Protein AF-A0A1G0K8W3-F1 (afdb_monomer_lite)

Radius of gyration: 17.2 Å; chains: 1; bounding box: 51×30×44 Å

Sequence (176 aa):
MLCYSDVIPKQFHRSSGLDAHTFNVTGTVYHTWRKKARDWPCKVWRDGAWQSVLVPIAKFPAEVEALAILSEIDGETEREGRYINIHSAYEAVVELRTVDLSAIRHALAHPVTSLTRPDVRATLEHYFGGPYIDLTCYDHKKVFYTCIARMLIAIDEALFLIFTQRWNELLPHNDA

Secondary structure (DSSP, 8-state):
---GGGTS-HHHHHHHTGGG----EEEPPGGGS-TT-SEEEEEEEETTEEEEEEEETTT-HHHHHHHHHHHT--SSS-HHHHHHHHHHHHHHH-SS--HHHHHHHHHHHS-GGG---HHHHHHHHHHHSSS---SSSHHHHHHHHHHHHHHHHHHHHHHHHHHHHTGGGSEE----

pLDDT: mean 84.22, std 10.54, range [48.72, 96.44]

Structure (mmCIF, N/CA/C/O backbone):
data_AF-A0A1G0K8W3-F1
#
_entry.id   AF-A0A1G0K8W3-F1
#
loop_
_atom_site.group_PDB
_atom_site.id
_atom_site.type_symbol
_atom_site.label_atom_id
_atom_site.labe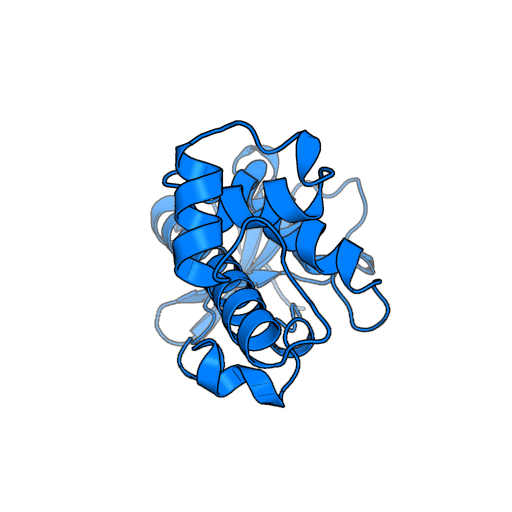l_alt_id
_atom_site.label_comp_id
_atom_site.label_asym_id
_atom_site.label_entity_id
_atom_site.label_seq_id
_atom_site.pdbx_PDB_ins_code
_atom_site.Cartn_x
_atom_site.Cartn_y
_atom_site.Cartn_z
_atom_site.occupancy
_atom_site.B_iso_or_equiv
_atom_site.auth_seq_id
_atom_site.auth_comp_id
_atom_site.auth_asym_id
_atom_site.auth_atom_id
_atom_site.pdbx_PDB_model_num
ATOM 1 N N . MET A 1 1 ? -13.373 6.749 0.386 1.00 51.06 1 MET A N 1
ATOM 2 C CA . MET A 1 1 ? -12.913 5.351 0.492 1.00 51.06 1 MET A CA 1
ATOM 3 C C . MET A 1 1 ? -11.654 5.259 -0.341 1.00 51.06 1 MET A C 1
ATOM 5 O O . MET A 1 1 ? -11.674 5.805 -1.438 1.00 51.06 1 MET A O 1
ATOM 9 N N . LEU A 1 2 ? -10.578 4.669 0.180 1.00 58.25 2 LEU A N 1
ATOM 10 C CA . LEU A 1 2 ? -9.347 4.463 -0.591 1.00 58.25 2 LEU A CA 1
ATOM 11 C C . LEU A 1 2 ? -9.665 3.694 -1.875 1.00 58.25 2 LEU A C 1
ATOM 13 O O . LEU A 1 2 ? -10.084 2.540 -1.820 1.00 58.25 2 LEU A O 1
ATOM 17 N N . CYS A 1 3 ? -9.515 4.349 -3.022 1.00 63.69 3 CYS A N 1
ATOM 18 C CA . CYS A 1 3 ? -9.765 3.749 -4.323 1.00 63.69 3 CYS A CA 1
ATOM 19 C C . CYS A 1 3 ? -8.418 3.301 -4.897 1.00 63.69 3 CYS A C 1
ATOM 21 O O . CYS A 1 3 ? -7.830 3.966 -5.747 1.00 63.69 3 CYS A O 1
ATOM 23 N N . TYR A 1 4 ? -7.886 2.182 -4.393 1.00 69.00 4 TYR A N 1
ATOM 24 C CA . TYR A 1 4 ? -6.587 1.643 -4.826 1.00 69.00 4 TYR A CA 1
ATOM 25 C C . TYR A 1 4 ? -6.509 1.432 -6.353 1.00 69.00 4 TYR A C 1
ATOM 27 O O . TYR A 1 4 ? -5.427 1.479 -6.939 1.00 69.00 4 TYR A O 1
ATOM 35 N N . SER A 1 5 ? -7.661 1.271 -7.017 1.00 68.38 5 SER A N 1
ATOM 36 C CA . SER A 1 5 ? -7.790 1.167 -8.473 1.00 68.38 5 SER A CA 1
ATOM 37 C C . SER A 1 5 ? -7.432 2.440 -9.245 1.00 68.38 5 SER A C 1
ATOM 39 O O . SER A 1 5 ? -7.114 2.336 -10.429 1.00 68.38 5 SER A O 1
ATOM 41 N N . ASP A 1 6 ? -7.444 3.614 -8.608 1.00 74.56 6 ASP A N 1
ATOM 42 C CA . ASP A 1 6 ? -7.128 4.892 -9.265 1.00 74.56 6 ASP A CA 1
ATOM 43 C C . ASP A 1 6 ? -5.617 5.179 -9.305 1.00 74.56 6 ASP A C 1
ATOM 45 O O . ASP A 1 6 ? -5.154 6.046 -10.047 1.00 74.56 6 ASP A O 1
ATOM 49 N N . VAL A 1 7 ? -4.824 4.408 -8.554 1.00 79.94 7 VAL A N 1
ATOM 50 C CA . VAL A 1 7 ? -3.360 4.526 -8.509 1.00 79.94 7 VAL A CA 1
ATOM 51 C C . VAL A 1 7 ? -2.706 3.944 -9.759 1.00 79.94 7 VAL A C 1
ATOM 53 O O . VAL A 1 7 ? -1.748 4.501 -10.302 1.00 79.94 7 VAL A O 1
ATOM 56 N N . ILE A 1 8 ? -3.196 2.787 -10.198 1.00 85.88 8 ILE A N 1
ATOM 57 C CA . ILE A 1 8 ? -2.627 2.033 -11.312 1.00 85.88 8 ILE A CA 1
ATOM 58 C C . ILE A 1 8 ? -3.519 2.260 -12.533 1.00 85.88 8 ILE A C 1
ATOM 60 O O . ILE A 1 8 ? -4.731 2.096 -12.428 1.00 85.88 8 ILE A O 1
ATOM 64 N N . PRO A 1 9 ? -2.983 2.610 -13.716 1.00 87.38 9 PRO A N 1
ATOM 65 C CA . PRO A 1 9 ? -3.807 2.729 -14.912 1.00 87.38 9 PRO A CA 1
ATOM 66 C C . PRO A 1 9 ? -4.507 1.402 -15.231 1.00 87.38 9 PRO A C 1
ATOM 68 O O . PRO A 1 9 ? -3.860 0.355 -15.236 1.00 87.38 9 PRO A O 1
ATOM 71 N N . LYS A 1 10 ? -5.800 1.456 -15.580 1.00 88.69 10 LYS A N 1
ATOM 72 C CA . LYS A 1 10 ? -6.655 0.273 -15.828 1.00 88.69 10 LYS A CA 1
ATOM 73 C C . LYS A 1 10 ? -6.023 -0.785 -16.733 1.00 88.69 10 LYS A C 1
ATOM 75 O O . LYS A 1 10 ? -6.139 -1.976 -16.475 1.00 88.69 10 LYS A O 1
ATOM 80 N N . GLN A 1 11 ? -5.298 -0.360 -17.768 1.00 91.56 11 GLN A N 1
ATOM 81 C CA . GLN A 1 11 ? -4.620 -1.270 -18.698 1.00 91.56 11 GLN A CA 1
ATOM 82 C C . GLN A 1 11 ? -3.565 -2.183 -18.041 1.00 91.56 11 GLN A C 1
ATOM 84 O O . GLN A 1 11 ? -3.162 -3.169 -18.651 1.00 91.56 11 GLN A O 1
ATOM 89 N N . PHE A 1 12 ? -3.106 -1.861 -16.826 1.00 91.56 12 PHE A N 1
ATOM 90 C CA . PHE A 1 12 ? -2.128 -2.649 -16.080 1.00 91.56 12 PHE A CA 1
ATOM 91 C C . PHE A 1 12 ? -2.729 -3.461 -14.928 1.00 91.56 12 PHE A C 1
ATOM 93 O O . PHE A 1 12 ? -2.015 -4.322 -14.420 1.00 91.56 12 PHE A O 1
ATOM 100 N N . HIS A 1 13 ? -3.999 -3.259 -14.545 1.00 90.69 13 HIS A N 1
ATOM 101 C CA . HIS A 1 13 ? -4.617 -3.906 -13.370 1.00 90.69 13 HIS A CA 1
ATOM 102 C C . HIS A 1 13 ? -4.479 -5.432 -13.388 1.00 90.69 13 HIS A C 1
ATOM 104 O O . HIS A 1 13 ? -3.981 -6.034 -12.436 1.00 90.69 13 HIS A O 1
ATOM 110 N N . ARG A 1 14 ? -4.815 -6.054 -14.522 1.00 90.44 14 ARG A N 1
ATOM 111 C CA . ARG A 1 14 ? -4.674 -7.502 -14.702 1.00 90.44 14 ARG A CA 1
ATOM 112 C C . ARG A 1 14 ? -3.219 -7.959 -14.645 1.00 90.44 14 ARG A C 1
ATOM 114 O O . ARG A 1 14 ? -2.916 -8.986 -14.050 1.00 90.44 14 ARG A O 1
ATOM 121 N N . SER A 1 15 ? -2.312 -7.223 -15.291 1.00 91.38 15 SER A N 1
ATOM 122 C CA . SER A 1 15 ? -0.897 -7.609 -15.367 1.00 91.38 15 SER A CA 1
ATOM 123 C C . SER A 1 15 ? -0.136 -7.406 -14.061 1.00 91.38 15 SER A C 1
ATOM 125 O O . SER A 1 15 ? 0.838 -8.112 -13.827 1.00 91.38 15 SER A O 1
ATOM 127 N N . SER A 1 16 ? -0.569 -6.454 -13.234 1.00 89.25 16 SER A N 1
ATOM 128 C CA . SER A 1 16 ? 0.040 -6.163 -11.940 1.00 89.25 16 SER A CA 1
ATOM 129 C C . SER A 1 16 ? -0.478 -7.074 -10.825 1.00 89.25 16 SER A C 1
ATOM 131 O O . SER A 1 16 ? 0.078 -7.058 -9.731 1.00 89.25 16 SER A O 1
ATOM 133 N N . GLY A 1 17 ? -1.530 -7.859 -11.094 1.00 88.69 17 GLY A N 1
ATOM 134 C CA . GLY A 1 17 ? -2.199 -8.711 -10.110 1.00 88.69 17 GLY A CA 1
ATOM 135 C C . GLY A 1 17 ? -3.215 -7.974 -9.236 1.00 88.69 17 GLY A C 1
ATOM 136 O O . GLY A 1 17 ? -3.790 -8.593 -8.348 1.00 88.69 17 GLY A O 1
ATOM 137 N N . LEU A 1 18 ? -3.473 -6.685 -9.496 1.00 88.31 18 LEU A N 1
ATOM 138 C CA . LEU A 1 18 ? -4.395 -5.879 -8.691 1.00 88.31 18 LEU A CA 1
ATOM 139 C C . LEU A 1 18 ? -5.826 -6.436 -8.739 1.00 88.31 18 LEU A C 1
ATOM 141 O O . LEU A 1 18 ? -6.465 -6.541 -7.701 1.00 88.31 18 LEU A O 1
ATOM 145 N N . ASP A 1 19 ? -6.292 -6.858 -9.920 1.00 89.44 19 ASP A N 1
ATOM 146 C CA . ASP A 1 19 ? -7.643 -7.423 -10.107 1.00 89.44 19 ASP A CA 1
ATOM 147 C C . ASP A 1 19 ? -7.862 -8.749 -9.362 1.00 89.44 19 ASP A C 1
ATOM 149 O O . ASP A 1 19 ? -9.000 -9.155 -9.137 1.00 89.44 19 ASP A O 1
ATOM 153 N N . ALA A 1 20 ? -6.782 -9.457 -9.023 1.00 90.06 20 ALA A N 1
ATOM 154 C CA . ALA A 1 20 ? -6.857 -10.728 -8.310 1.00 90.06 20 ALA A CA 1
ATOM 155 C C . ALA A 1 20 ? -6.912 -10.545 -6.784 1.00 90.06 20 ALA A C 1
ATOM 157 O O . ALA A 1 20 ? -7.253 -11.493 -6.078 1.00 90.06 20 ALA A O 1
ATOM 158 N N . HIS A 1 21 ? -6.575 -9.354 -6.276 1.00 91.50 21 HIS A N 1
ATOM 159 C CA . HIS A 1 21 ? -6.544 -9.069 -4.845 1.00 91.50 21 HIS A CA 1
ATOM 160 C C . HIS A 1 21 ? -7.856 -8.452 -4.370 1.00 91.50 21 HIS A C 1
ATOM 162 O O . HIS A 1 21 ? -8.363 -7.499 -4.960 1.00 91.50 21 HIS A O 1
ATOM 168 N N . THR A 1 22 ? -8.386 -8.961 -3.260 1.00 90.94 22 THR A N 1
ATOM 169 C CA . THR A 1 22 ? -9.511 -8.331 -2.560 1.00 90.94 22 THR A CA 1
ATOM 170 C C . THR A 1 22 ? -8.969 -7.585 -1.354 1.00 90.94 22 THR A C 1
ATOM 172 O O . THR A 1 22 ? -8.487 -8.211 -0.415 1.00 90.94 22 THR A O 1
ATOM 175 N N . PHE A 1 23 ? -9.056 -6.256 -1.390 1.00 91.19 23 PHE A N 1
ATOM 176 C CA . PHE A 1 23 ? -8.626 -5.405 -0.284 1.00 91.19 23 PHE A CA 1
ATOM 177 C C . PHE A 1 23 ? -9.535 -5.589 0.933 1.00 91.19 23 PHE A C 1
ATOM 179 O O . PHE A 1 23 ? -10.760 -5.550 0.805 1.00 91.19 23 PHE A O 1
ATOM 186 N N . ASN A 1 24 ? -8.926 -5.755 2.105 1.00 94.00 24 ASN A N 1
ATOM 187 C CA . ASN A 1 24 ? -9.611 -6.040 3.368 1.00 94.00 24 ASN A CA 1
ATOM 188 C C . ASN A 1 24 ? -9.598 -4.854 4.332 1.00 94.00 24 ASN A C 1
ATOM 190 O O . ASN A 1 24 ? -10.291 -4.887 5.349 1.00 94.00 24 ASN A O 1
ATOM 194 N N . VAL A 1 25 ? -8.832 -3.804 4.031 1.00 91.38 25 VAL A N 1
ATOM 195 C CA . VAL A 1 25 ? -8.730 -2.601 4.855 1.00 91.38 25 VAL A CA 1
ATOM 196 C C . VAL A 1 25 ? -8.946 -1.357 4.004 1.00 91.38 25 VAL A C 1
ATOM 198 O O . VAL A 1 25 ? -8.288 -1.140 2.983 1.00 91.38 25 VAL A O 1
ATOM 201 N N . THR A 1 26 ? -9.858 -0.489 4.446 1.00 86.62 26 THR A N 1
ATOM 202 C CA . THR A 1 26 ? -10.091 0.803 3.794 1.00 86.62 26 THR A CA 1
ATOM 203 C C . THR A 1 26 ? -10.121 1.941 4.809 1.00 86.62 26 THR A C 1
ATOM 205 O O . THR A 1 26 ? -10.847 1.907 5.801 1.00 86.62 26 THR A O 1
ATOM 208 N N . GLY A 1 27 ? -9.326 2.977 4.547 1.00 74.69 27 GLY A N 1
ATOM 209 C CA . GLY A 1 27 ? -9.348 4.225 5.301 1.00 74.69 27 GLY A CA 1
ATOM 210 C C . GLY A 1 27 ? -10.455 5.173 4.832 1.00 74.69 27 GLY A C 1
ATOM 211 O O . GLY A 1 27 ? -10.910 5.136 3.678 1.00 74.69 27 GLY A O 1
ATOM 212 N N . THR A 1 28 ? -10.861 6.068 5.731 1.00 69.31 28 THR A N 1
ATOM 213 C CA . THR A 1 28 ? -11.709 7.222 5.392 1.00 69.31 28 THR A CA 1
ATOM 214 C C . THR A 1 28 ? -10.839 8.373 4.878 1.00 69.31 28 THR A C 1
ATOM 216 O O . THR A 1 28 ? -9.679 8.490 5.259 1.00 69.31 28 THR A O 1
ATOM 219 N N . VAL A 1 29 ? -11.370 9.212 3.982 1.00 64.25 29 VAL A N 1
ATOM 220 C CA . VAL A 1 29 ? -10.597 10.282 3.322 1.00 64.25 29 VAL A CA 1
ATOM 221 C C . VAL A 1 29 ? -10.209 11.376 4.325 1.00 64.25 29 VAL A C 1
ATOM 223 O O . VAL A 1 29 ? -11.087 11.917 5.009 1.00 64.25 29 VAL A O 1
ATOM 226 N N . TYR A 1 30 ? -8.917 11.738 4.359 1.00 57.06 30 TYR A N 1
ATOM 227 C CA . TYR A 1 30 ? -8.313 12.687 5.307 1.00 57.06 30 TYR A CA 1
ATOM 228 C C . TYR A 1 30 ? -9.094 13.997 5.453 1.00 57.06 30 TYR A C 1
ATOM 230 O O . TYR A 1 30 ? -9.254 14.507 6.559 1.00 57.06 30 TYR A O 1
ATOM 238 N N . HIS A 1 31 ? -9.633 14.544 4.355 1.00 54.59 31 HIS A N 1
ATOM 239 C CA . HIS A 1 31 ? -10.300 15.856 4.348 1.00 54.59 31 HIS A CA 1
ATOM 240 C C . HIS A 1 31 ? -11.470 15.961 5.340 1.00 54.59 31 HIS A C 1
ATOM 242 O O . HIS A 1 31 ? -11.835 17.060 5.755 1.00 54.59 31 HIS A O 1
ATOM 248 N N . THR A 1 32 ? -12.039 14.822 5.744 1.00 53.03 32 THR A N 1
ATOM 249 C CA . THR A 1 32 ? -13.149 14.762 6.702 1.00 53.03 32 THR A CA 1
ATOM 250 C C . THR A 1 32 ? -12.699 14.616 8.165 1.00 53.03 32 THR A C 1
ATOM 252 O O . THR A 1 32 ? -13.448 15.001 9.063 1.00 53.03 32 THR A O 1
ATOM 255 N N . TRP A 1 33 ? -11.464 14.171 8.433 1.00 55.06 33 TRP A N 1
ATOM 256 C CA . TRP A 1 33 ? -10.970 13.852 9.780 1.00 55.06 33 TRP A CA 1
ATOM 257 C C . TRP A 1 33 ? -9.789 14.752 10.174 1.00 55.06 33 TRP A C 1
ATOM 259 O O . TRP A 1 33 ? -8.663 14.622 9.712 1.00 55.06 33 TRP A O 1
ATOM 269 N N . ARG A 1 34 ? -10.074 15.745 11.025 1.00 54.53 34 ARG A N 1
ATOM 270 C CA . ARG A 1 34 ? -9.152 16.833 11.413 1.00 54.53 34 ARG A CA 1
ATOM 271 C C . ARG A 1 34 ? -7.836 16.333 12.041 1.00 54.53 34 ARG A C 1
ATOM 273 O O . ARG A 1 34 ? -7.848 15.412 12.851 1.00 54.53 34 ARG A O 1
ATOM 280 N N . LYS A 1 35 ? -6.757 17.116 11.855 1.00 54.47 35 LYS A N 1
ATOM 281 C CA . LYS A 1 35 ? -5.398 17.054 12.473 1.00 54.47 35 LYS A CA 1
ATOM 282 C C . LYS A 1 35 ? -5.301 16.883 14.013 1.00 54.47 35 LYS A C 1
ATOM 284 O O . LYS A 1 35 ? -4.204 16.928 14.556 1.00 54.47 35 LYS A O 1
ATOM 289 N N . LYS A 1 36 ? -6.415 16.745 14.742 1.00 56.69 36 LYS A N 1
ATOM 290 C CA . LYS A 1 36 ? -6.476 16.564 16.210 1.00 56.69 36 LYS A CA 1
ATOM 291 C C . LYS A 1 36 ? -7.267 15.318 16.639 1.00 56.69 36 LYS A C 1
ATOM 293 O O . LYS A 1 36 ? -7.633 15.215 17.809 1.00 56.69 36 LYS A O 1
ATOM 298 N N . ALA A 1 37 ? -7.601 14.426 15.708 1.00 69.56 37 ALA A N 1
ATOM 299 C CA . ALA A 1 37 ? -8.307 13.196 16.039 1.00 69.56 37 ALA A CA 1
ATOM 300 C C . ALA A 1 37 ? -7.451 12.326 16.977 1.00 69.56 37 ALA A C 1
ATOM 302 O O . ALA A 1 37 ? -6.233 12.278 16.835 1.00 69.56 37 ALA A O 1
ATOM 303 N N . ARG A 1 38 ? -8.081 11.690 17.971 1.00 82.75 38 ARG A N 1
ATOM 304 C CA . ARG A 1 38 ? -7.425 10.695 18.844 1.00 82.75 38 ARG A CA 1
ATOM 305 C C . ARG A 1 38 ? -7.435 9.300 18.232 1.00 82.75 38 ARG A C 1
ATOM 307 O O . ARG A 1 38 ? -6.583 8.481 18.567 1.00 82.75 38 ARG A O 1
ATOM 314 N N . ASP A 1 39 ? -8.380 9.079 17.328 1.00 87.88 39 ASP A N 1
ATOM 315 C CA . ASP A 1 39 ? -8.678 7.804 16.707 1.00 87.88 39 ASP A CA 1
ATOM 316 C C . ASP A 1 39 ? -8.922 8.024 15.212 1.00 87.88 39 ASP A C 1
ATOM 318 O O . ASP A 1 39 ? -9.419 9.079 14.804 1.00 87.88 39 ASP A O 1
ATOM 322 N N . TRP A 1 40 ? -8.566 7.033 14.403 1.00 88.00 40 TRP A N 1
ATOM 323 C CA . TRP A 1 40 ? -8.683 7.079 12.953 1.00 88.00 40 TRP A CA 1
ATOM 324 C C . TRP A 1 40 ? -9.789 6.137 12.459 1.00 88.00 40 TRP A C 1
ATOM 326 O O . TRP A 1 40 ? -9.755 4.949 12.782 1.00 88.00 40 TRP A O 1
ATOM 336 N N . PRO A 1 41 ? -10.764 6.609 11.670 1.00 89.31 41 PRO A N 1
ATOM 337 C CA . PRO A 1 41 ? -11.831 5.767 11.135 1.00 89.31 41 PRO A CA 1
ATOM 338 C C . PRO A 1 41 ? -11.328 4.846 10.018 1.00 89.31 41 PRO A C 1
ATOM 340 O O . PRO A 1 41 ? -10.707 5.264 9.033 1.00 89.31 41 PRO A O 1
ATOM 343 N N . CYS A 1 42 ? -11.672 3.576 10.132 1.00 90.00 42 CYS A N 1
ATOM 344 C CA . CYS A 1 42 ? -11.284 2.539 9.197 1.00 90.00 42 CYS A CA 1
ATOM 345 C C . CYS A 1 42 ? -12.436 1.547 9.021 1.00 90.00 42 CYS A C 1
ATOM 347 O O . CYS A 1 42 ? -13.264 1.376 9.915 1.00 90.00 42 CYS A O 1
ATOM 349 N N . LYS A 1 43 ? -12.493 0.876 7.872 1.00 92.00 43 LYS A N 1
ATOM 350 C CA . LYS A 1 43 ? -13.330 -0.309 7.678 1.00 92.00 43 LYS A CA 1
ATOM 351 C C . LYS A 1 43 ? -12.435 -1.510 7.450 1.00 92.00 43 LYS A C 1
ATOM 353 O O . LYS A 1 43 ? -11.534 -1.454 6.614 1.00 92.00 43 LYS A O 1
ATOM 358 N N . VAL A 1 44 ? -12.717 -2.586 8.175 1.00 93.69 44 VAL A N 1
ATOM 359 C CA . VAL A 1 44 ? -11.978 -3.849 8.097 1.00 93.69 44 VAL A CA 1
ATOM 360 C C . VAL A 1 44 ? -12.947 -4.968 7.733 1.00 93.69 44 VAL A C 1
ATOM 362 O O . VAL A 1 44 ? -14.017 -5.082 8.334 1.00 93.69 44 VAL A O 1
ATOM 365 N N . TRP A 1 45 ? -12.600 -5.775 6.734 1.00 93.81 45 TRP A N 1
ATOM 366 C CA . TRP A 1 45 ? -13.385 -6.935 6.326 1.00 93.81 45 TRP A CA 1
ATOM 367 C C . TRP A 1 45 ? -13.150 -8.093 7.290 1.00 93.81 45 TRP A C 1
ATOM 369 O O . TRP A 1 45 ? -12.064 -8.658 7.335 1.00 93.81 45 TRP A O 1
ATOM 379 N N . ARG A 1 46 ? -14.157 -8.470 8.076 1.00 91.69 46 ARG A N 1
ATOM 380 C CA . ARG A 1 46 ? -14.032 -9.546 9.060 1.00 91.69 46 ARG A CA 1
ATOM 381 C C . ARG A 1 46 ? -15.342 -10.307 9.202 1.00 91.69 46 ARG A C 1
ATOM 383 O O . ARG A 1 46 ? -16.415 -9.709 9.206 1.00 91.69 46 ARG A O 1
ATOM 390 N N . ASP A 1 47 ? -15.243 -11.629 9.331 1.00 91.31 47 ASP A N 1
ATOM 391 C CA . ASP A 1 47 ? -16.388 -12.527 9.530 1.00 91.31 47 ASP A CA 1
ATOM 392 C C . ASP A 1 47 ? -17.456 -12.384 8.423 1.00 91.31 47 ASP A C 1
ATOM 394 O O . ASP A 1 47 ? -18.654 -12.512 8.658 1.00 91.31 47 ASP A O 1
ATOM 398 N N . GLY A 1 48 ? -17.007 -12.100 7.193 1.00 91.75 48 GLY A N 1
ATOM 399 C CA . GLY A 1 48 ? -17.867 -11.962 6.014 1.00 91.75 48 GLY A CA 1
ATOM 400 C C . GLY A 1 48 ? -18.560 -10.604 5.858 1.00 91.75 48 GLY A C 1
ATOM 401 O O . GLY A 1 48 ? -19.453 -10.491 5.019 1.00 91.75 48 GLY A O 1
ATOM 402 N N . ALA A 1 49 ? -18.175 -9.583 6.632 1.00 93.56 49 ALA A N 1
ATOM 403 C CA . ALA A 1 49 ? -18.740 -8.240 6.525 1.00 93.56 49 ALA A CA 1
ATOM 404 C C . ALA A 1 49 ? -17.699 -7.131 6.748 1.00 93.56 49 ALA A C 1
ATOM 406 O O . ALA A 1 49 ? -16.702 -7.309 7.446 1.00 93.56 49 ALA A O 1
ATOM 407 N N . TRP A 1 50 ? -17.964 -5.945 6.192 1.00 93.19 50 TRP A N 1
ATOM 408 C CA . TRP A 1 50 ? -17.217 -4.730 6.520 1.00 93.19 50 TRP A CA 1
ATOM 409 C C . TRP A 1 50 ? -17.633 -4.216 7.897 1.00 93.19 50 TRP A C 1
ATOM 411 O O . TRP A 1 50 ? -18.808 -3.929 8.120 1.00 93.19 50 TRP A O 1
ATOM 421 N N . GLN A 1 51 ? -16.666 -4.054 8.796 1.00 92.69 51 GLN A N 1
ATOM 422 C CA . GLN A 1 51 ? -16.882 -3.525 10.139 1.00 92.69 51 GLN A CA 1
ATOM 423 C C . GLN A 1 51 ? -16.203 -2.161 10.274 1.00 92.69 51 GLN A C 1
ATOM 425 O O . GLN A 1 51 ? -15.003 -2.033 10.021 1.00 92.69 51 GLN A O 1
ATOM 430 N N . SER A 1 52 ? -16.977 -1.145 10.658 1.00 91.88 52 SER A N 1
ATOM 431 C CA . SER A 1 52 ? -16.474 0.207 10.905 1.00 91.88 52 SER A CA 1
ATOM 432 C C . SER A 1 52 ? -15.832 0.273 12.291 1.00 91.88 52 SER A C 1
ATOM 434 O O . SER A 1 52 ? -16.472 0.001 13.310 1.00 91.88 52 SER A O 1
ATOM 436 N N . VAL A 1 53 ? -14.555 0.640 12.330 1.00 92.25 53 VAL A N 1
ATOM 437 C CA . VAL A 1 53 ? -13.738 0.705 13.542 1.00 92.25 53 VAL A CA 1
ATOM 438 C C . VAL A 1 53 ? -12.986 2.029 13.627 1.00 92.25 53 VAL A C 1
ATOM 440 O O . VAL A 1 53 ? -12.676 2.674 12.628 1.00 92.25 53 VAL A O 1
ATOM 443 N N . LEU A 1 54 ? -12.681 2.427 14.850 1.00 92.19 54 LEU A N 1
ATOM 444 C CA . LEU A 1 54 ? -11.786 3.513 15.200 1.00 92.19 54 LEU A CA 1
ATOM 445 C C . LEU A 1 54 ? -10.461 2.904 15.663 1.00 92.19 54 LEU A C 1
ATOM 447 O O . LEU A 1 54 ? -10.430 2.083 16.581 1.00 92.19 54 LEU A O 1
ATOM 451 N N . VAL A 1 55 ? -9.376 3.315 15.016 1.00 92.88 55 VAL A N 1
ATOM 452 C CA . VAL A 1 55 ? -8.002 2.886 15.284 1.00 92.88 55 VAL A CA 1
ATOM 453 C C . VAL A 1 55 ? -7.338 3.924 16.196 1.00 92.88 55 VAL A C 1
ATOM 455 O O . VAL A 1 55 ? -7.083 5.042 15.740 1.00 92.88 55 VAL A O 1
ATOM 458 N N . PRO A 1 56 ? -7.050 3.615 17.474 1.00 93.00 56 PRO A N 1
ATOM 459 C CA . PRO A 1 56 ? -6.454 4.593 18.380 1.00 93.00 56 PRO A CA 1
ATOM 460 C C . PRO A 1 56 ? -5.025 4.952 17.964 1.00 93.00 56 PRO A C 1
ATOM 462 O O . PRO A 1 56 ? -4.138 4.096 17.966 1.00 93.00 56 PRO A O 1
ATOM 465 N N . ILE A 1 57 ? -4.768 6.232 17.680 1.00 91.81 57 ILE A N 1
ATOM 466 C CA . ILE A 1 57 ? -3.479 6.689 17.123 1.00 91.81 57 ILE A CA 1
ATOM 467 C C . ILE A 1 57 ? -2.317 6.368 18.066 1.00 91.81 57 ILE A C 1
ATOM 469 O O . ILE A 1 57 ? -1.250 5.948 17.635 1.00 91.81 57 ILE A O 1
ATOM 473 N N . ALA A 1 58 ? -2.536 6.500 19.375 1.00 91.94 58 ALA A N 1
ATOM 474 C CA . ALA A 1 58 ? -1.509 6.223 20.378 1.00 91.94 58 ALA A CA 1
ATOM 475 C C . ALA A 1 58 ? -1.056 4.749 20.415 1.00 91.94 58 ALA A C 1
ATOM 477 O O . ALA A 1 58 ? 0.022 4.462 20.926 1.00 91.94 58 ALA A O 1
ATOM 478 N N . LYS A 1 59 ? -1.877 3.818 19.912 1.00 94.44 59 LYS A N 1
ATOM 479 C CA . LYS A 1 59 ? -1.602 2.371 19.919 1.00 94.44 59 LYS A CA 1
ATOM 480 C C . LYS A 1 59 ? -1.145 1.824 18.568 1.00 94.44 59 LYS A C 1
ATOM 482 O O . LYS A 1 59 ? -0.536 0.752 18.538 1.00 94.44 59 LYS A O 1
ATOM 487 N N . PHE A 1 60 ? -1.480 2.541 17.499 1.00 94.38 60 PHE A N 1
ATOM 488 C CA . PHE A 1 60 ? -1.250 2.166 16.106 1.00 94.38 60 PHE A CA 1
ATOM 489 C C . PHE A 1 60 ? -0.695 3.356 15.300 1.00 94.38 60 PHE A C 1
ATOM 491 O O . PHE A 1 60 ? -1.317 3.798 14.330 1.00 94.38 60 PHE A O 1
ATOM 498 N N . PRO A 1 61 ? 0.418 3.976 15.737 1.00 92.50 61 PRO A N 1
ATOM 499 C CA . PRO A 1 61 ? 0.894 5.209 15.117 1.00 92.50 61 PRO A CA 1
ATOM 500 C C . PRO A 1 61 ? 1.297 5.002 13.652 1.00 92.50 61 PRO A C 1
ATOM 502 O O . PRO A 1 61 ? 0.970 5.839 12.814 1.00 92.50 61 PRO A O 1
ATOM 505 N N . ALA A 1 62 ? 1.951 3.883 13.335 1.00 92.88 62 ALA A N 1
ATOM 506 C CA . ALA A 1 62 ? 2.452 3.594 11.995 1.00 92.88 62 ALA A CA 1
ATOM 507 C C . ALA A 1 62 ? 1.328 3.201 11.022 1.00 92.88 62 ALA A C 1
ATOM 509 O O . ALA A 1 62 ? 1.313 3.614 9.866 1.00 92.88 62 ALA A O 1
ATOM 510 N N . GLU A 1 63 ? 0.341 2.445 11.498 1.00 93.19 63 GLU A N 1
ATOM 511 C CA . GLU A 1 63 ? -0.828 2.045 10.720 1.00 93.19 63 GLU A CA 1
ATOM 512 C C . GLU A 1 63 ? -1.705 3.253 10.401 1.00 93.19 63 GLU A C 1
ATOM 514 O O . GLU A 1 63 ? -2.189 3.392 9.279 1.00 93.19 63 GLU A O 1
ATOM 519 N N . VAL A 1 64 ? -1.875 4.162 11.367 1.00 91.06 64 VAL A N 1
ATOM 520 C CA . VAL A 1 64 ? -2.576 5.427 11.133 1.00 91.06 64 VAL A CA 1
ATOM 521 C C . VAL A 1 64 ? -1.795 6.316 10.173 1.00 91.06 64 VAL A C 1
ATOM 523 O O . VAL A 1 64 ? -2.412 6.914 9.296 1.00 91.06 64 VAL A O 1
ATOM 526 N N . GLU A 1 65 ? -0.469 6.396 10.291 1.00 88.69 65 GLU A N 1
ATOM 527 C CA . GLU A 1 65 ? 0.368 7.131 9.338 1.00 88.69 65 GLU A CA 1
ATOM 528 C C . GLU A 1 65 ? 0.191 6.592 7.912 1.00 88.69 65 GLU A C 1
ATOM 530 O O . GLU A 1 65 ? -0.102 7.363 6.998 1.00 88.69 65 GLU A O 1
ATOM 535 N N . ALA A 1 66 ? 0.257 5.272 7.720 1.00 90.50 66 ALA A N 1
ATOM 536 C CA . ALA A 1 66 ? 0.024 4.651 6.420 1.00 90.50 66 ALA A CA 1
ATOM 537 C C . ALA A 1 66 ? -1.387 4.928 5.882 1.00 90.50 66 ALA A C 1
ATOM 539 O O . ALA A 1 66 ? -1.538 5.325 4.727 1.00 90.50 66 ALA A O 1
ATOM 540 N N . LEU A 1 67 ? -2.424 4.764 6.711 1.00 88.69 67 LEU A N 1
ATOM 541 C CA . LEU A 1 67 ? -3.807 5.055 6.326 1.00 88.69 67 LEU A CA 1
ATOM 542 C C . LEU A 1 67 ? -4.000 6.530 5.955 1.00 88.69 67 LEU A C 1
ATOM 544 O O . LEU A 1 67 ? -4.694 6.824 4.981 1.00 88.69 67 LEU A O 1
ATOM 548 N N . ALA A 1 68 ? -3.379 7.444 6.702 1.00 85.25 68 ALA A N 1
ATOM 549 C CA . ALA A 1 68 ? -3.424 8.873 6.433 1.00 85.25 68 ALA A CA 1
ATOM 550 C C . ALA A 1 68 ? -2.761 9.195 5.089 1.00 85.25 68 ALA A C 1
ATOM 552 O O . ALA A 1 68 ? -3.414 9.788 4.232 1.00 85.25 68 ALA A O 1
ATOM 553 N N . ILE A 1 69 ? -1.532 8.719 4.863 1.00 86.06 69 ILE A N 1
ATOM 554 C CA . ILE A 1 69 ? -0.789 8.917 3.611 1.00 86.06 69 ILE A CA 1
ATOM 555 C C . ILE A 1 69 ? -1.572 8.370 2.413 1.00 86.06 69 ILE A C 1
ATOM 557 O O . ILE A 1 69 ? -1.710 9.044 1.393 1.00 86.06 69 ILE A O 1
ATOM 561 N N . LEU A 1 70 ? -2.118 7.157 2.531 1.00 85.38 70 LEU A N 1
ATOM 562 C CA . LEU A 1 70 ? -2.918 6.562 1.464 1.00 85.38 70 LEU A CA 1
ATOM 563 C C . LEU A 1 70 ? -4.197 7.364 1.204 1.00 85.38 70 LEU A C 1
ATOM 565 O O . LEU A 1 70 ? -4.637 7.452 0.062 1.00 85.38 70 LEU A O 1
ATOM 569 N N . SER A 1 71 ? -4.795 7.962 2.239 1.00 79.88 71 SER A N 1
ATOM 570 C CA . SER A 1 71 ? -6.049 8.719 2.115 1.00 79.88 71 SER A CA 1
ATOM 571 C C . SER A 1 71 ? -5.900 10.075 1.434 1.00 79.88 71 SER A C 1
ATOM 573 O O . SER A 1 71 ? -6.911 10.669 1.060 1.00 79.88 71 SER A O 1
ATOM 575 N N . GLU A 1 72 ? -4.662 10.533 1.257 1.00 77.00 72 GLU A N 1
ATOM 576 C CA . GLU A 1 72 ? -4.305 11.714 0.471 1.00 77.00 72 GLU A CA 1
ATOM 577 C C . GLU A 1 72 ? -4.087 11.385 -1.011 1.00 77.00 72 GLU A C 1
ATOM 579 O O . GLU A 1 72 ? -3.937 12.293 -1.820 1.00 77.00 72 GLU A O 1
ATOM 584 N N . ILE A 1 73 ? -4.064 10.102 -1.387 1.00 78.50 73 ILE A N 1
ATOM 585 C CA . ILE A 1 73 ? -3.886 9.688 -2.776 1.00 78.50 73 ILE A CA 1
ATOM 586 C C . ILE A 1 73 ? -5.229 9.749 -3.496 1.00 78.50 73 ILE A C 1
ATOM 588 O O . ILE A 1 73 ? -6.110 8.915 -3.278 1.00 78.50 73 ILE A O 1
ATOM 592 N N . ASP A 1 74 ? -5.352 10.702 -4.410 1.00 71.44 74 ASP A N 1
ATOM 593 C CA . ASP A 1 74 ? -6.510 10.842 -5.285 1.00 71.44 74 ASP A CA 1
ATOM 594 C C . ASP A 1 74 ? -6.118 10.936 -6.773 1.00 71.44 74 ASP A C 1
ATOM 596 O O . ASP A 1 74 ? -4.957 10.771 -7.178 1.00 71.44 74 ASP A O 1
ATOM 600 N N . GLY A 1 75 ? -7.125 11.145 -7.624 1.00 63.62 75 GLY A N 1
ATOM 601 C CA . GLY A 1 75 ? -6.936 11.322 -9.062 1.00 63.62 75 GLY A CA 1
ATOM 602 C C . GLY A 1 75 ? -6.156 12.591 -9.429 1.00 63.62 75 GLY A C 1
ATOM 603 O O . GLY A 1 75 ? -5.500 12.592 -10.474 1.00 63.62 75 GLY A O 1
ATOM 604 N N . GLU A 1 76 ? -6.188 13.619 -8.573 1.00 70.00 76 GLU A N 1
ATOM 605 C CA . GLU A 1 76 ? -5.566 14.936 -8.777 1.00 70.00 76 GLU A CA 1
ATOM 606 C C . GLU A 1 76 ? -4.097 14.971 -8.333 1.00 70.00 76 GLU A C 1
ATOM 608 O O . GLU A 1 76 ? -3.309 15.769 -8.839 1.00 70.00 76 GLU A O 1
ATOM 613 N N . THR A 1 77 ? -3.704 14.057 -7.446 1.00 71.19 77 THR A N 1
ATOM 614 C CA . THR A 1 77 ? -2.331 13.906 -6.971 1.00 71.19 77 THR A CA 1
ATOM 615 C C . THR A 1 77 ? -1.392 13.610 -8.139 1.00 71.19 77 THR A C 1
ATOM 617 O O . THR A 1 77 ? -1.601 12.666 -8.919 1.00 71.19 77 THR A O 1
ATOM 620 N N . GLU A 1 78 ? -0.310 14.387 -8.239 1.00 78.81 78 GLU A N 1
ATOM 621 C CA . GLU A 1 78 ? 0.729 14.148 -9.234 1.00 78.81 78 GLU A CA 1
ATOM 622 C C . GLU A 1 78 ? 1.242 12.711 -9.139 1.00 78.81 78 GLU A C 1
ATOM 624 O O . GLU A 1 78 ? 1.413 12.133 -8.062 1.00 78.81 78 GLU A O 1
ATOM 629 N N . ARG A 1 79 ? 1.487 12.113 -10.305 1.00 75.12 79 ARG A N 1
ATOM 630 C CA . ARG A 1 79 ? 1.809 10.689 -10.420 1.00 75.12 79 ARG A CA 1
ATOM 631 C C . ARG A 1 79 ? 2.995 10.285 -9.535 1.00 75.12 79 ARG A C 1
ATOM 633 O O . ARG A 1 79 ? 2.940 9.227 -8.920 1.00 75.12 79 ARG A O 1
ATOM 640 N N . GLU A 1 80 ? 4.024 11.121 -9.465 1.00 74.06 80 GLU A N 1
ATOM 641 C CA . GLU A 1 80 ? 5.222 10.890 -8.651 1.00 74.06 80 GLU A CA 1
ATOM 642 C C . GLU A 1 80 ? 4.914 10.944 -7.149 1.00 74.06 80 GLU A C 1
ATOM 644 O O . GLU A 1 80 ? 5.317 10.047 -6.407 1.00 74.06 80 GLU A O 1
ATOM 649 N N . GLY A 1 81 ? 4.116 11.929 -6.721 1.00 76.06 81 GLY A N 1
ATOM 650 C CA . GLY A 1 81 ? 3.659 12.062 -5.337 1.00 76.06 81 GLY A CA 1
ATOM 651 C C . GLY A 1 81 ? 2.891 10.832 -4.852 1.00 76.06 81 GLY A C 1
ATOM 652 O O . GLY A 1 81 ? 3.157 10.334 -3.759 1.00 76.06 81 GLY A O 1
ATOM 653 N N . ARG A 1 82 ? 2.025 10.253 -5.697 1.00 81.19 82 ARG A N 1
ATOM 654 C CA . ARG A 1 82 ? 1.302 9.010 -5.360 1.00 81.19 82 ARG A CA 1
ATOM 655 C C . ARG A 1 82 ? 2.241 7.857 -5.023 1.00 81.19 82 ARG A C 1
ATOM 657 O O . ARG A 1 82 ? 1.996 7.118 -4.075 1.00 81.19 82 ARG A O 1
ATOM 664 N N . TYR A 1 83 ? 3.315 7.690 -5.787 1.00 81.56 83 TYR A N 1
ATOM 665 C CA . TYR A 1 83 ? 4.246 6.579 -5.584 1.00 81.56 83 TYR A CA 1
ATOM 666 C C . TYR A 1 83 ? 5.103 6.760 -4.341 1.00 81.56 83 TYR A C 1
ATOM 668 O O . TYR A 1 83 ? 5.329 5.792 -3.616 1.00 81.56 83 TYR A O 1
ATOM 676 N N . ILE A 1 84 ? 5.541 7.992 -4.078 1.00 82.44 84 ILE A N 1
ATOM 677 C CA . ILE A 1 84 ? 6.253 8.326 -2.844 1.00 82.44 84 ILE A CA 1
ATOM 678 C C . ILE A 1 84 ? 5.358 8.020 -1.642 1.00 82.44 84 ILE A C 1
ATOM 680 O O . ILE A 1 84 ? 5.799 7.335 -0.725 1.00 82.44 84 ILE A O 1
ATOM 684 N N . ASN A 1 85 ? 4.090 8.430 -1.686 1.00 86.38 85 ASN A N 1
ATOM 685 C CA . ASN A 1 85 ? 3.124 8.169 -0.622 1.00 86.38 85 ASN A CA 1
ATOM 686 C C . ASN A 1 85 ? 2.908 6.665 -0.389 1.00 86.38 85 ASN A C 1
ATOM 688 O O . ASN A 1 85 ? 2.982 6.202 0.746 1.00 86.38 85 ASN A O 1
ATOM 692 N N . ILE A 1 86 ? 2.730 5.871 -1.447 1.00 88.50 86 ILE A N 1
ATOM 693 C CA . ILE A 1 86 ? 2.592 4.408 -1.320 1.00 88.50 86 ILE A CA 1
ATOM 694 C C . ILE A 1 86 ? 3.836 3.791 -0.698 1.00 88.50 86 ILE A C 1
ATOM 696 O O . ILE A 1 86 ? 3.724 2.931 0.171 1.00 88.50 86 ILE A O 1
ATOM 700 N N . HIS A 1 87 ? 5.021 4.235 -1.110 1.00 87.56 87 HIS A N 1
ATOM 701 C CA . HIS A 1 87 ? 6.255 3.732 -0.532 1.00 87.56 87 HIS A CA 1
ATOM 702 C C . HIS A 1 87 ? 6.389 4.114 0.948 1.00 87.56 87 HIS A C 1
ATOM 704 O O . HIS A 1 87 ? 6.798 3.283 1.755 1.00 87.56 87 HIS A O 1
ATOM 710 N N . SER A 1 88 ? 6.049 5.346 1.325 1.00 87.19 88 SER A N 1
ATOM 711 C CA . SER A 1 88 ? 6.073 5.784 2.725 1.00 87.19 88 SER A CA 1
ATOM 712 C C . SER A 1 88 ? 5.094 4.973 3.578 1.00 87.19 88 SER A C 1
ATOM 714 O O . SER A 1 88 ? 5.468 4.495 4.645 1.00 87.19 88 SER A O 1
ATOM 716 N N . ALA A 1 89 ? 3.878 4.729 3.077 1.00 90.38 89 ALA A N 1
ATOM 717 C CA . ALA A 1 89 ? 2.908 3.857 3.735 1.00 90.38 89 ALA A CA 1
ATOM 718 C C . ALA A 1 89 ? 3.435 2.419 3.870 1.00 90.38 89 ALA A C 1
ATOM 720 O O . ALA A 1 89 ? 3.337 1.825 4.939 1.00 90.38 89 ALA A O 1
ATOM 721 N N . TYR A 1 90 ? 4.057 1.880 2.819 1.00 90.81 90 TYR A N 1
ATOM 722 C CA . TYR A 1 90 ? 4.689 0.562 2.837 1.00 90.81 90 TYR A CA 1
ATOM 723 C C . TYR A 1 90 ? 5.801 0.471 3.889 1.00 90.81 90 TYR A C 1
ATOM 725 O O . TYR A 1 90 ? 5.851 -0.49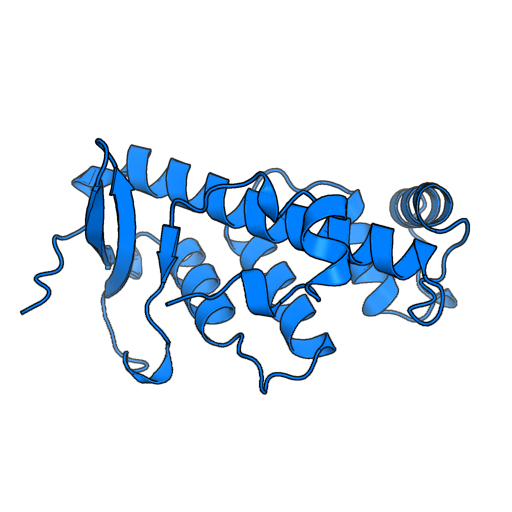3 4.647 1.00 90.81 90 TYR A O 1
ATOM 733 N N . GLU A 1 91 ? 6.669 1.479 3.992 1.00 88.25 91 GLU A N 1
ATOM 734 C CA . GLU A 1 91 ? 7.719 1.500 5.014 1.00 88.25 91 GLU A CA 1
ATOM 735 C C . GLU A 1 91 ? 7.177 1.591 6.435 1.00 88.25 91 GLU A C 1
ATOM 737 O O . GLU A 1 91 ? 7.795 1.023 7.339 1.00 88.25 91 GLU A O 1
ATOM 742 N N . ALA A 1 92 ? 6.055 2.283 6.628 1.00 89.75 92 ALA A N 1
ATOM 743 C CA . ALA A 1 92 ? 5.442 2.431 7.936 1.00 89.75 92 ALA A CA 1
ATOM 744 C C . ALA A 1 92 ? 4.913 1.091 8.476 1.00 89.75 92 ALA A C 1
ATOM 746 O O . ALA A 1 92 ? 5.133 0.798 9.648 1.00 89.75 92 ALA A O 1
ATOM 747 N N . VAL A 1 93 ? 4.264 0.260 7.646 1.00 92.19 93 VAL A N 1
ATOM 748 C CA . VAL A 1 93 ? 3.550 -0.942 8.139 1.00 92.19 93 VAL A CA 1
ATOM 749 C C . VAL A 1 93 ? 4.159 -2.285 7.747 1.00 92.19 93 VAL A C 1
ATOM 751 O O . VAL A 1 93 ? 3.856 -3.291 8.384 1.00 92.19 93 VAL A O 1
ATOM 754 N N . VAL A 1 94 ? 5.012 -2.347 6.721 1.00 91.00 94 VAL A N 1
ATOM 755 C CA . VAL A 1 94 ? 5.610 -3.612 6.271 1.00 91.00 94 VAL A CA 1
ATOM 756 C C . VAL A 1 94 ? 7.005 -3.780 6.875 1.00 91.00 94 VAL A C 1
ATOM 758 O O . VAL A 1 94 ? 7.966 -3.111 6.479 1.00 91.00 94 VAL A O 1
ATOM 761 N N . GLU A 1 95 ? 7.121 -4.709 7.829 1.00 83.06 95 GLU A N 1
ATOM 762 C CA . GLU A 1 95 ? 8.382 -5.028 8.516 1.00 83.06 95 GLU A CA 1
ATOM 763 C C . GLU A 1 95 ? 9.381 -5.751 7.597 1.00 83.06 95 GLU A C 1
ATOM 765 O O . GLU A 1 95 ? 10.538 -5.344 7.469 1.00 83.06 95 GLU A O 1
ATOM 770 N N . LEU A 1 96 ? 8.935 -6.817 6.922 1.00 81.50 96 LEU A N 1
ATOM 771 C CA . LEU A 1 96 ? 9.769 -7.631 6.033 1.00 81.50 96 LEU A CA 1
ATOM 772 C C . LEU A 1 96 ? 9.746 -7.075 4.611 1.00 81.50 96 LEU A C 1
ATOM 774 O O . LEU A 1 96 ? 8.988 -7.514 3.746 1.00 81.50 96 LEU A O 1
ATOM 778 N N . ARG A 1 97 ? 10.597 -6.079 4.370 1.00 79.38 97 ARG A N 1
ATOM 779 C CA . ARG A 1 97 ? 10.644 -5.376 3.087 1.00 79.38 97 ARG A CA 1
ATOM 780 C C . ARG A 1 97 ? 11.408 -6.180 2.038 1.00 79.38 97 ARG A C 1
ATOM 782 O O . ARG A 1 97 ? 12.528 -6.626 2.277 1.00 79.38 97 ARG A O 1
ATOM 789 N N . THR A 1 98 ? 10.835 -6.308 0.844 1.00 74.12 98 THR A N 1
ATOM 790 C CA . THR A 1 98 ? 11.532 -6.891 -0.309 1.00 74.12 98 THR A CA 1
ATOM 791 C C . THR A 1 98 ? 12.504 -5.894 -0.947 1.00 74.12 98 THR A C 1
ATOM 793 O O . THR A 1 98 ? 12.246 -4.688 -1.015 1.00 74.12 98 THR A O 1
ATOM 796 N N . VAL A 1 99 ? 13.637 -6.411 -1.432 1.00 68.00 99 VAL A N 1
ATOM 797 C CA . VAL A 1 99 ? 14.700 -5.619 -2.079 1.00 68.00 99 VAL A CA 1
ATOM 798 C C . VAL A 1 99 ? 14.182 -4.928 -3.346 1.00 68.00 99 VAL A C 1
ATOM 800 O O . VAL A 1 99 ? 14.494 -3.761 -3.580 1.00 68.00 99 VAL A O 1
ATOM 803 N N . ASP A 1 100 ? 13.315 -5.612 -4.096 1.00 73.62 100 ASP A N 1
ATOM 804 C CA . ASP A 1 100 ? 12.691 -5.152 -5.343 1.00 73.62 100 ASP A CA 1
ATOM 805 C C . ASP A 1 100 ? 12.093 -3.747 -5.239 1.00 73.62 100 ASP A C 1
ATOM 807 O O . ASP A 1 100 ? 12.297 -2.884 -6.095 1.00 73.62 100 ASP A O 1
ATOM 811 N N . LEU A 1 101 ? 11.370 -3.509 -4.149 1.00 73.25 101 LEU A N 1
ATOM 812 C CA . LEU A 1 101 ? 10.613 -2.283 -3.934 1.00 73.25 101 LEU A CA 1
ATOM 813 C C . LEU A 1 101 ? 11.521 -1.128 -3.494 1.00 73.25 101 LEU A C 1
ATOM 815 O O . LEU A 1 101 ? 11.368 0.001 -3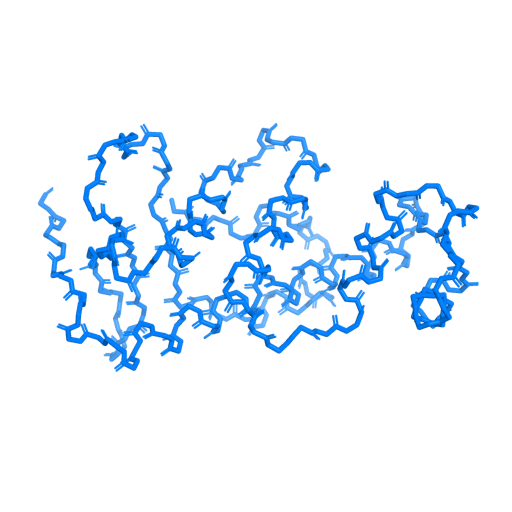.966 1.00 73.25 101 LEU A O 1
ATOM 819 N N . SER A 1 102 ? 12.531 -1.428 -2.674 1.00 73.94 102 SER A N 1
ATOM 820 C CA . SER A 1 102 ? 13.546 -0.455 -2.260 1.00 73.94 102 SER A CA 1
ATOM 821 C C . SER A 1 102 ? 14.437 -0.023 -3.431 1.00 73.94 102 SER A C 1
ATOM 823 O O . SER A 1 102 ? 14.761 1.161 -3.561 1.00 73.94 102 SER A O 1
ATOM 825 N N . ALA A 1 103 ? 14.787 -0.952 -4.327 1.00 79.06 103 ALA A N 1
ATOM 826 C CA . ALA A 1 103 ? 15.604 -0.670 -5.504 1.00 79.06 103 ALA A CA 1
ATOM 827 C C . ALA A 1 103 ? 14.911 0.295 -6.479 1.00 79.06 103 ALA A C 1
ATOM 829 O O . ALA A 1 103 ? 15.538 1.242 -6.956 1.00 79.06 103 ALA A O 1
ATOM 830 N N . ILE A 1 104 ? 13.611 0.103 -6.728 1.00 77.00 104 ILE A N 1
ATOM 831 C CA . ILE A 1 104 ? 12.816 0.989 -7.592 1.00 77.00 104 ILE A CA 1
ATOM 832 C C . ILE A 1 104 ? 12.713 2.392 -6.996 1.00 77.00 104 ILE A C 1
ATOM 834 O O . ILE A 1 104 ? 12.919 3.368 -7.716 1.00 77.00 104 ILE A O 1
ATOM 838 N N . ARG A 1 105 ? 12.465 2.524 -5.685 1.00 76.31 105 ARG A N 1
ATOM 839 C CA . ARG A 1 105 ? 12.495 3.844 -5.037 1.00 76.31 105 ARG A CA 1
ATOM 840 C C . ARG A 1 105 ? 13.855 4.501 -5.192 1.00 76.31 105 ARG A C 1
ATOM 842 O O . ARG A 1 105 ? 13.911 5.669 -5.561 1.00 76.31 105 ARG A O 1
ATOM 849 N N . HIS A 1 106 ? 14.935 3.778 -4.897 1.00 76.94 106 HIS A N 1
ATOM 850 C CA . HIS A 1 106 ? 16.279 4.333 -5.021 1.00 76.94 106 HIS A CA 1
ATOM 851 C C . HIS A 1 106 ? 16.545 4.826 -6.448 1.00 76.94 106 HIS A C 1
ATOM 853 O O . HIS A 1 106 ? 17.071 5.924 -6.607 1.00 76.94 106 HIS A O 1
ATOM 859 N N . ALA A 1 107 ? 16.126 4.066 -7.462 1.00 79.69 107 ALA A N 1
ATOM 860 C CA . ALA A 1 107 ? 16.259 4.450 -8.864 1.00 79.69 107 ALA A CA 1
ATOM 861 C C . ALA A 1 107 ? 15.441 5.690 -9.248 1.00 79.69 107 ALA A C 1
ATOM 863 O O . ALA A 1 107 ? 15.884 6.471 -10.083 1.00 79.69 107 ALA A O 1
ATOM 864 N N . LEU A 1 108 ? 14.263 5.883 -8.649 1.00 74.56 108 LEU A N 1
ATOM 865 C CA . LEU A 1 108 ? 13.425 7.058 -8.903 1.00 74.56 108 LEU A CA 1
ATOM 866 C C . LEU A 1 108 ? 13.869 8.298 -8.118 1.00 74.56 108 LEU A C 1
ATOM 868 O O . LEU A 1 108 ? 13.691 9.416 -8.589 1.00 74.56 108 LEU A O 1
ATOM 872 N N . ALA A 1 109 ? 14.440 8.117 -6.928 1.00 76.62 109 ALA A N 1
ATOM 873 C CA . ALA A 1 109 ? 14.829 9.212 -6.040 1.00 76.62 109 ALA A CA 1
ATOM 874 C C . ALA A 1 109 ? 16.229 9.775 -6.330 1.00 76.62 109 ALA A C 1
ATOM 876 O O . ALA A 1 109 ? 16.566 10.864 -5.859 1.00 76.62 109 ALA A O 1
ATOM 877 N N . HIS A 1 110 ? 17.071 9.038 -7.056 1.00 77.50 110 HIS A N 1
ATOM 878 C CA . HIS A 1 110 ? 18.467 9.400 -7.265 1.00 77.50 110 HIS A CA 1
ATOM 879 C C . HIS A 1 110 ? 18.877 9.299 -8.732 1.00 77.50 110 HIS A C 1
ATOM 881 O O . HIS A 1 110 ? 18.382 8.440 -9.460 1.00 77.50 110 HIS A O 1
ATOM 887 N N . PRO A 1 111 ? 19.837 10.129 -9.178 1.00 78.25 111 PRO A N 1
ATOM 888 C CA . PRO A 1 111 ? 20.433 9.946 -10.489 1.00 78.25 111 PRO A CA 1
ATOM 889 C C . PRO A 1 111 ? 21.133 8.584 -10.564 1.00 78.25 111 PRO A C 1
ATOM 891 O O . PRO A 1 111 ? 21.710 8.110 -9.584 1.00 78.25 111 PRO A O 1
ATOM 894 N N . VAL A 1 112 ? 21.139 7.987 -11.757 1.00 80.00 112 VAL A N 1
ATOM 895 C CA . VAL A 1 112 ? 21.733 6.666 -12.034 1.00 80.00 112 VAL A CA 1
ATOM 896 C C . VAL A 1 112 ? 23.183 6.560 -11.546 1.00 80.00 112 VAL A C 1
ATOM 898 O O . VAL A 1 112 ? 23.606 5.516 -11.055 1.00 80.00 112 VAL A O 1
ATOM 901 N N . THR A 1 113 ? 23.942 7.654 -11.624 1.00 83.25 113 THR A N 1
ATOM 902 C CA . THR A 1 113 ? 25.335 7.741 -11.158 1.00 83.25 113 THR A CA 1
ATOM 903 C C . THR A 1 113 ? 25.498 7.512 -9.653 1.00 83.25 113 THR A C 1
ATOM 905 O O . THR A 1 113 ? 26.573 7.109 -9.216 1.00 83.25 113 THR A O 1
ATOM 908 N N . SER A 1 114 ? 24.442 7.724 -8.867 1.00 82.25 114 SER A N 1
ATOM 909 C CA . SER A 1 114 ? 24.420 7.516 -7.417 1.00 82.25 114 SER A CA 1
ATOM 910 C C . SER A 1 114 ? 23.940 6.116 -7.012 1.00 82.25 114 SER A C 1
ATOM 912 O O . SER A 1 114 ? 23.987 5.774 -5.830 1.00 82.25 114 SER A O 1
ATOM 914 N N . LEU A 1 115 ? 23.506 5.278 -7.962 1.00 81.75 115 LEU A N 1
ATOM 915 C CA . LEU A 1 115 ? 23.065 3.900 -7.712 1.00 81.75 115 LEU A CA 1
ATOM 916 C C . LEU A 1 115 ? 24.270 2.955 -7.628 1.00 81.75 115 LEU A C 1
ATOM 918 O O . LEU A 1 115 ? 24.539 2.163 -8.529 1.00 81.75 115 LEU A O 1
ATOM 922 N N . THR A 1 116 ? 25.031 3.055 -6.540 1.00 81.94 116 THR A N 1
ATOM 923 C CA . THR A 1 116 ? 26.270 2.281 -6.343 1.00 81.94 116 THR A CA 1
ATOM 924 C C . THR A 1 116 ? 26.064 0.954 -5.614 1.00 81.94 116 THR A C 1
ATOM 926 O O . THR A 1 116 ? 26.954 0.105 -5.639 1.00 81.94 116 THR A O 1
ATOM 929 N N . ARG A 1 117 ? 24.902 0.746 -4.980 1.00 85.19 117 ARG A N 1
ATOM 930 C CA . ARG A 1 117 ? 24.623 -0.461 -4.188 1.00 85.19 117 ARG A CA 1
ATOM 931 C C . ARG A 1 117 ? 24.430 -1.684 -5.115 1.00 85.19 117 ARG A C 1
ATOM 933 O O . ARG A 1 117 ? 23.575 -1.620 -6.003 1.00 85.19 117 ARG A O 1
ATOM 940 N N . PRO A 1 118 ? 25.211 -2.775 -4.959 1.00 85.44 118 PRO A N 1
ATOM 941 C CA . PRO A 1 118 ? 25.185 -3.908 -5.893 1.00 85.44 118 PRO A CA 1
ATOM 942 C C . PRO A 1 118 ? 23.841 -4.638 -5.978 1.00 85.44 118 PRO A C 1
ATOM 944 O O . PRO A 1 118 ? 23.424 -5.038 -7.059 1.00 85.44 118 PRO A O 1
ATOM 947 N N . ASP A 1 119 ? 23.152 -4.778 -4.850 1.00 85.50 119 ASP A N 1
ATOM 948 C CA . ASP A 1 119 ? 21.819 -5.373 -4.723 1.00 85.50 119 ASP A CA 1
ATOM 949 C C . ASP A 1 119 ? 20.754 -4.575 -5.487 1.00 85.50 119 ASP A C 1
ATOM 951 O O . ASP A 1 119 ? 19.966 -5.144 -6.246 1.00 85.50 119 ASP A O 1
ATOM 955 N N . VAL A 1 120 ? 20.781 -3.247 -5.360 1.00 84.75 120 VAL A N 1
ATOM 956 C CA . VAL A 1 120 ? 19.900 -2.340 -6.108 1.00 84.75 120 VAL A CA 1
ATOM 957 C C . VAL A 1 120 ? 20.162 -2.461 -7.607 1.00 84.75 120 VAL A C 1
ATOM 959 O O . VAL A 1 120 ? 19.222 -2.612 -8.382 1.00 84.75 120 VAL A O 1
ATOM 962 N N . ARG A 1 121 ? 21.431 -2.455 -8.031 1.00 87.06 121 ARG A N 1
ATOM 963 C CA . ARG A 1 121 ? 21.785 -2.589 -9.452 1.00 87.06 121 ARG A CA 1
ATOM 964 C C . ARG A 1 121 ? 21.364 -3.929 -10.040 1.00 87.06 121 ARG A C 1
ATOM 966 O O . ARG A 1 121 ? 20.752 -3.932 -11.099 1.00 87.06 121 ARG A O 1
ATOM 973 N N . ALA A 1 122 ? 21.642 -5.032 -9.348 1.00 87.75 122 ALA A N 1
ATOM 974 C CA . ALA A 1 122 ? 21.258 -6.368 -9.796 1.00 87.75 122 ALA A CA 1
ATOM 975 C C . ALA A 1 122 ? 19.736 -6.492 -9.948 1.00 87.75 122 ALA A C 1
ATOM 977 O O . ALA A 1 122 ? 19.246 -7.058 -10.921 1.00 87.75 122 ALA A O 1
ATOM 978 N N . THR A 1 123 ? 18.986 -5.901 -9.018 1.00 87.94 123 THR A N 1
ATOM 979 C CA . THR A 1 123 ? 17.523 -5.842 -9.080 1.00 87.94 123 THR A CA 1
ATOM 980 C C . THR A 1 123 ? 17.047 -5.046 -10.296 1.00 87.94 123 THR A C 1
ATOM 982 O O . THR A 1 123 ? 16.180 -5.505 -11.037 1.00 87.94 123 THR A O 1
ATOM 985 N N . LEU A 1 124 ? 17.629 -3.870 -10.545 1.00 88.12 124 LEU A N 1
ATOM 986 C CA . LEU A 1 124 ? 17.265 -3.045 -11.698 1.00 88.12 124 LEU A CA 1
ATOM 987 C C . LEU A 1 124 ? 17.638 -3.716 -13.026 1.00 88.12 124 LEU A C 1
ATOM 989 O O . LEU A 1 124 ? 16.836 -3.720 -13.951 1.00 88.12 124 LEU A O 1
ATOM 993 N N . GLU A 1 125 ? 18.804 -4.353 -13.111 1.00 89.75 125 GLU A N 1
ATOM 994 C CA . GLU A 1 125 ? 19.213 -5.135 -14.281 1.00 89.75 125 GLU A CA 1
ATOM 995 C C . GLU A 1 125 ? 18.282 -6.331 -14.521 1.00 89.75 125 GLU A C 1
ATOM 997 O O . GLU A 1 125 ? 17.888 -6.572 -15.661 1.00 89.75 125 GLU A O 1
ATOM 1002 N N . HIS A 1 126 ? 17.863 -7.033 -13.464 1.00 88.06 126 HIS A N 1
ATOM 1003 C CA . HIS A 1 126 ? 16.920 -8.146 -13.567 1.00 88.06 126 HIS A CA 1
ATOM 1004 C C . HIS A 1 126 ? 15.553 -7.713 -14.118 1.00 88.06 126 HIS A C 1
ATOM 1006 O O . HIS A 1 126 ? 14.989 -8.386 -14.979 1.00 88.06 126 HIS A O 1
ATOM 1012 N N . TYR A 1 127 ? 15.025 -6.592 -13.626 1.00 85.44 127 TYR A N 1
ATOM 1013 C CA . TYR A 1 127 ? 13.659 -6.152 -13.912 1.00 85.44 127 TYR A CA 1
ATOM 1014 C C . TYR A 1 127 ? 13.530 -5.209 -15.113 1.00 85.44 127 TYR A C 1
ATOM 1016 O O . TYR A 1 127 ? 12.499 -5.208 -15.785 1.00 85.44 127 TYR A O 1
ATOM 1024 N N . PHE A 1 128 ? 14.557 -4.405 -15.378 1.00 87.25 128 PHE A N 1
ATOM 1025 C CA . PHE A 1 128 ? 14.542 -3.324 -16.366 1.0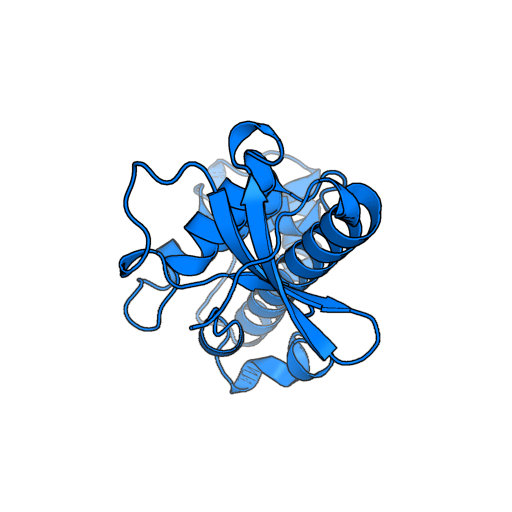0 87.25 128 PHE A CA 1
ATOM 1026 C C . PHE A 1 128 ? 15.691 -3.424 -17.381 1.00 87.25 128 PHE A C 1
ATOM 1028 O O . PHE A 1 128 ? 15.834 -2.549 -18.229 1.00 87.25 128 PHE A O 1
ATOM 1035 N N . GLY A 1 129 ? 16.543 -4.453 -17.306 1.00 87.06 129 GLY A N 1
ATOM 1036 C CA . GLY A 1 129 ? 17.668 -4.635 -18.233 1.00 87.06 129 GLY A CA 1
ATOM 1037 C C . GLY A 1 129 ? 18.798 -3.610 -18.073 1.00 87.06 129 GLY A C 1
ATOM 1038 O O . GLY A 1 129 ? 19.729 -3.589 -18.876 1.00 87.06 129 GLY A O 1
ATOM 1039 N N . GLY A 1 130 ? 18.736 -2.757 -17.050 1.00 87.88 130 GLY A N 1
ATOM 1040 C CA . GLY A 1 130 ? 19.739 -1.740 -16.762 1.00 87.88 130 GLY A CA 1
ATOM 1041 C C . GLY A 1 130 ? 19.379 -0.907 -15.531 1.00 87.88 130 GLY A C 1
ATOM 1042 O O . GLY A 1 130 ? 18.312 -1.083 -14.948 1.00 87.88 130 GLY A O 1
ATOM 1043 N N . PRO A 1 131 ? 20.237 0.043 -15.127 1.00 83.94 131 PRO A N 1
ATOM 1044 C CA . PRO A 1 131 ? 20.041 0.832 -13.909 1.00 83.94 131 PRO A CA 1
ATOM 1045 C C . PRO A 1 131 ? 19.012 1.968 -14.071 1.00 83.94 131 PRO A C 1
ATOM 1047 O O . PRO A 1 131 ? 18.891 2.813 -13.188 1.00 83.94 131 PRO A O 1
ATOM 1050 N N . TYR A 1 132 ? 18.307 2.027 -15.206 1.00 83.94 132 TYR A N 1
ATOM 1051 C CA . TYR A 1 132 ? 17.371 3.091 -15.558 1.00 83.94 132 TYR A CA 1
ATOM 1052 C C . TYR A 1 132 ? 15.955 2.548 -15.770 1.00 83.94 132 TYR A C 1
ATOM 1054 O O . TYR A 1 132 ? 15.753 1.537 -16.443 1.00 83.94 132 TYR A O 1
ATOM 1062 N N . ILE A 1 133 ? 14.966 3.271 -15.245 1.00 85.19 133 ILE A N 1
ATOM 1063 C CA . ILE A 1 133 ? 13.546 2.973 -15.431 1.00 85.19 133 ILE A CA 1
ATOM 1064 C C . 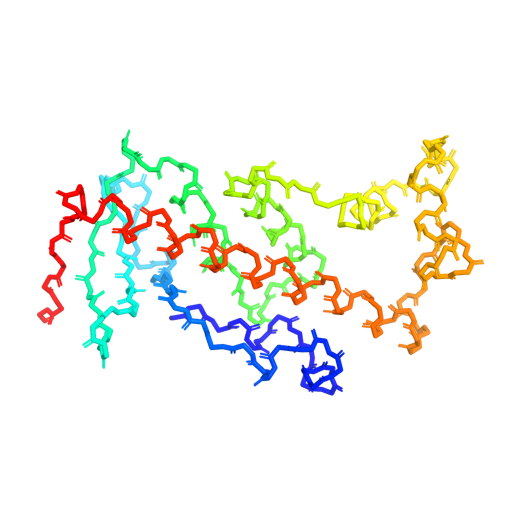ILE A 1 133 ? 12.978 3.923 -16.494 1.00 85.19 133 ILE A C 1
ATOM 1066 O O . ILE A 1 133 ? 12.652 5.072 -16.205 1.00 85.19 133 ILE A O 1
ATOM 1070 N N . ASP A 1 134 ? 12.826 3.435 -17.726 1.00 86.56 134 ASP A N 1
ATOM 1071 C CA . ASP A 1 134 ? 12.161 4.161 -18.809 1.00 86.56 134 ASP A CA 1
ATOM 1072 C C . ASP A 1 134 ? 10.628 4.077 -18.702 1.00 86.56 134 ASP A C 1
ATOM 1074 O O . ASP A 1 134 ? 9.994 3.149 -19.199 1.00 86.56 134 ASP A O 1
ATOM 1078 N N . LEU A 1 135 ? 9.997 5.087 -18.100 1.00 84.44 135 LEU A N 1
ATOM 1079 C CA . LEU A 1 135 ? 8.534 5.185 -18.042 1.00 84.44 135 LEU A CA 1
ATOM 1080 C C . LEU A 1 135 ? 7.886 5.638 -19.364 1.00 84.44 135 LEU A C 1
ATOM 1082 O O . LEU A 1 135 ? 6.704 5.981 -19.369 1.00 84.44 135 LEU A O 1
ATOM 1086 N N . THR A 1 136 ? 8.597 5.635 -20.492 1.00 87.25 136 THR A N 1
ATOM 1087 C CA . THR A 1 136 ? 8.007 5.682 -21.839 1.00 87.25 136 THR A CA 1
ATOM 1088 C C . THR A 1 136 ? 7.833 4.272 -22.409 1.00 87.25 136 THR A C 1
ATOM 1090 O O . THR A 1 136 ? 6.777 3.986 -22.988 1.00 87.25 136 THR A O 1
ATOM 1093 N N . CYS A 1 137 ? 8.774 3.371 -22.111 1.00 90.31 137 CYS A N 1
ATOM 1094 C CA . CYS A 1 137 ? 8.753 1.954 -22.461 1.00 90.31 137 CYS A CA 1
ATOM 1095 C C . CYS A 1 137 ? 7.590 1.201 -21.788 1.00 90.31 137 CYS A C 1
ATOM 1097 O O . CYS A 1 137 ? 7.319 1.338 -20.591 1.00 90.31 137 CYS A O 1
ATOM 1099 N N . TYR A 1 138 ? 6.876 0.384 -22.568 1.00 90.12 138 TYR A N 1
ATOM 1100 C CA . TYR A 1 138 ? 5.719 -0.369 -22.079 1.00 90.12 138 TYR A CA 1
ATOM 1101 C C . TYR A 1 138 ? 6.107 -1.450 -21.061 1.00 90.12 138 TYR A C 1
ATOM 1103 O O . TYR A 1 138 ? 5.445 -1.581 -20.030 1.00 90.12 138 TYR A O 1
ATOM 1111 N N . ASP A 1 139 ? 7.194 -2.181 -21.306 1.00 90.50 139 ASP A N 1
ATOM 1112 C CA . ASP A 1 139 ? 7.624 -3.273 -20.429 1.00 90.50 139 ASP A CA 1
ATOM 1113 C C . ASP A 1 139 ? 8.098 -2.748 -19.071 1.00 90.50 139 ASP A C 1
ATOM 1115 O O . ASP A 1 139 ? 7.714 -3.275 -18.027 1.00 90.50 139 ASP A O 1
ATOM 1119 N N . HIS A 1 140 ? 8.817 -1.623 -19.067 1.00 90.12 140 HIS A N 1
ATOM 1120 C CA . HIS A 1 140 ? 9.223 -0.946 -17.835 1.00 90.12 140 HIS A CA 1
ATOM 1121 C C . HIS A 1 140 ? 8.008 -0.440 -17.055 1.00 90.12 140 HIS A C 1
ATOM 1123 O O . HIS A 1 140 ? 7.935 -0.656 -15.848 1.00 90.12 140 HIS A O 1
ATOM 1129 N N . LYS A 1 141 ? 7.011 0.165 -17.723 1.00 89.50 141 LYS A N 1
ATOM 1130 C CA . LYS A 1 141 ? 5.741 0.532 -17.069 1.00 89.50 141 LYS A CA 1
ATOM 1131 C C . LYS A 1 141 ? 5.076 -0.681 -16.433 1.00 89.50 141 LYS A C 1
ATOM 1133 O O . LYS A 1 141 ? 4.631 -0.595 -15.294 1.00 89.50 141 LYS A O 1
ATOM 1138 N N . LYS A 1 142 ? 4.995 -1.802 -17.151 1.00 91.06 142 LYS A N 1
ATOM 1139 C CA . LYS A 1 142 ? 4.354 -3.024 -16.658 1.00 91.06 142 LYS A CA 1
ATOM 1140 C C . LYS A 1 142 ? 5.026 -3.527 -15.381 1.00 91.06 142 LYS A C 1
ATOM 1142 O O . LYS A 1 142 ? 4.334 -3.794 -14.399 1.00 91.06 142 LYS A O 1
ATOM 1147 N N . VAL A 1 143 ? 6.355 -3.616 -15.372 1.00 89.44 143 VAL A N 1
ATOM 1148 C CA . VAL A 1 143 ? 7.122 -4.025 -14.186 1.00 89.44 143 VAL A CA 1
ATOM 1149 C C . VAL A 1 143 ? 6.938 -3.020 -13.053 1.00 89.44 143 VAL A C 1
ATOM 1151 O O . VAL A 1 143 ? 6.584 -3.400 -11.940 1.00 89.44 143 VAL A O 1
ATOM 1154 N N . PHE A 1 144 ? 7.066 -1.731 -13.355 1.00 88.56 144 PHE A N 1
ATOM 1155 C CA . PHE A 1 144 ? 6.883 -0.659 -12.389 1.00 88.56 144 PHE A CA 1
ATOM 1156 C C . PHE A 1 144 ? 5.505 -0.718 -11.702 1.00 88.56 144 PHE A C 1
ATOM 1158 O O . PHE A 1 144 ? 5.426 -0.763 -10.476 1.00 88.56 144 PHE A O 1
ATOM 1165 N N . TYR A 1 145 ? 4.412 -0.812 -12.465 1.00 89.00 145 TYR A N 1
ATOM 1166 C CA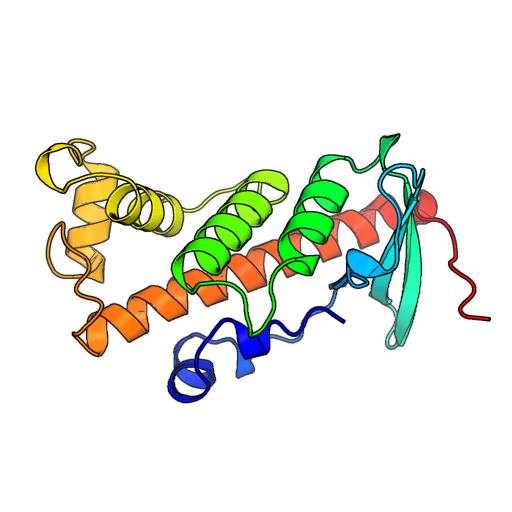 . TYR A 1 145 ? 3.059 -0.923 -11.907 1.00 89.00 145 TYR A CA 1
ATOM 1167 C C . TYR A 1 145 ? 2.807 -2.249 -11.185 1.00 89.00 145 TYR A C 1
ATOM 1169 O O . TYR A 1 145 ? 2.014 -2.284 -10.246 1.00 89.00 145 TYR A O 1
ATOM 1177 N N . THR A 1 146 ? 3.495 -3.326 -11.569 1.00 90.25 146 THR A N 1
ATOM 1178 C CA . THR A 1 146 ? 3.480 -4.586 -10.809 1.00 90.25 146 THR A CA 1
ATOM 1179 C C . THR A 1 146 ? 4.076 -4.382 -9.419 1.00 90.25 146 THR A C 1
ATOM 1181 O O . THR A 1 146 ? 3.503 -4.828 -8.429 1.00 90.25 146 THR A O 1
ATOM 1184 N N . CYS A 1 147 ? 5.179 -3.645 -9.314 1.00 87.94 147 CYS A N 1
ATOM 1185 C CA . CYS A 1 147 ? 5.788 -3.311 -8.030 1.00 87.94 147 CYS A CA 1
ATOM 1186 C C . CYS A 1 147 ? 4.896 -2.394 -7.181 1.00 87.94 147 CYS A C 1
ATOM 1188 O O . CYS A 1 147 ? 4.746 -2.641 -5.986 1.00 87.94 147 CYS A O 1
ATOM 1190 N N . ILE A 1 148 ? 4.236 -1.399 -7.788 1.00 88.31 148 ILE A N 1
ATOM 1191 C CA . ILE A 1 148 ? 3.242 -0.574 -7.080 1.00 88.31 148 ILE A CA 1
ATOM 1192 C C . ILE A 1 148 ? 2.089 -1.432 -6.541 1.00 88.31 148 ILE A C 1
ATOM 1194 O O . ILE A 1 148 ? 1.727 -1.297 -5.375 1.00 88.31 148 ILE A O 1
ATOM 1198 N N . ALA A 1 149 ? 1.538 -2.346 -7.348 1.00 90.81 149 ALA A N 1
ATOM 1199 C CA . ALA A 1 149 ? 0.468 -3.239 -6.896 1.00 90.81 149 ALA A CA 1
ATOM 1200 C C . ALA A 1 149 ? 0.919 -4.119 -5.728 1.00 90.81 149 ALA A C 1
ATOM 1202 O O . ALA A 1 149 ? 0.207 -4.218 -4.736 1.00 90.81 149 ALA A O 1
ATOM 1203 N N . ARG A 1 150 ? 2.124 -4.697 -5.808 1.00 90.50 150 ARG A N 1
ATOM 1204 C CA . ARG A 1 150 ? 2.702 -5.495 -4.718 1.00 90.50 150 ARG A CA 1
ATOM 1205 C C . ARG A 1 150 ? 2.841 -4.694 -3.423 1.00 90.50 150 ARG A C 1
ATOM 1207 O O . ARG A 1 150 ? 2.557 -5.243 -2.367 1.00 90.50 150 ARG A O 1
ATOM 1214 N N . MET A 1 151 ? 3.225 -3.415 -3.489 1.00 89.94 151 MET A N 1
ATOM 1215 C CA . MET A 1 151 ? 3.254 -2.546 -2.304 1.00 89.94 151 MET A CA 1
ATOM 1216 C C . MET A 1 151 ? 1.862 -2.347 -1.709 1.00 89.94 151 MET A C 1
ATOM 1218 O O . MET A 1 151 ? 1.695 -2.514 -0.507 1.00 89.94 151 MET A O 1
ATOM 1222 N N . LEU A 1 152 ? 0.866 -2.025 -2.539 1.00 90.75 152 LEU A N 1
ATOM 1223 C CA . LEU A 1 152 ? -0.511 -1.827 -2.077 1.00 90.75 152 LEU A CA 1
ATOM 1224 C C . LEU A 1 152 ? -1.088 -3.089 -1.425 1.00 90.75 152 LEU A C 1
ATOM 1226 O O . LEU A 1 152 ? -1.700 -3.000 -0.365 1.00 90.75 152 LEU A O 1
ATOM 1230 N N . ILE A 1 153 ? -0.856 -4.250 -2.039 1.00 92.12 153 ILE A N 1
ATOM 1231 C CA . ILE A 1 153 ? -1.284 -5.552 -1.518 1.00 92.12 153 ILE A CA 1
ATOM 1232 C C . ILE A 1 153 ? -0.594 -5.841 -0.182 1.00 92.12 153 ILE A C 1
ATOM 1234 O O . ILE A 1 153 ? -1.267 -6.155 0.792 1.00 92.12 153 ILE A O 1
ATOM 1238 N N . ALA A 1 154 ? 0.726 -5.655 -0.097 1.00 92.50 154 ALA A N 1
ATOM 1239 C CA . ALA A 1 154 ? 1.470 -5.891 1.138 1.00 92.50 154 ALA A CA 1
ATOM 1240 C C . ALA A 1 154 ? 1.041 -4.954 2.282 1.00 92.50 154 ALA A C 1
ATOM 1242 O O . ALA A 1 154 ? 0.987 -5.382 3.432 1.00 92.50 154 ALA A O 1
ATOM 1243 N N . ILE A 1 155 ? 0.710 -3.691 1.980 1.00 92.88 155 ILE A N 1
ATOM 1244 C CA . ILE A 1 155 ? 0.143 -2.758 2.964 1.00 92.88 155 ILE A CA 1
ATOM 1245 C C . ILE A 1 155 ? -1.207 -3.273 3.474 1.00 92.88 155 ILE A C 1
ATOM 1247 O O . ILE A 1 155 ? -1.422 -3.310 4.683 1.00 92.88 155 ILE A O 1
ATOM 1251 N N . ASP A 1 156 ? -2.107 -3.675 2.572 1.00 94.31 156 ASP A N 1
ATOM 1252 C CA . ASP A 1 156 ? -3.429 -4.203 2.933 1.00 94.31 156 ASP A CA 1
ATOM 1253 C C . ASP A 1 156 ? -3.323 -5.463 3.797 1.00 94.31 156 ASP A C 1
ATOM 1255 O O . ASP A 1 156 ? -3.950 -5.537 4.852 1.00 94.31 156 ASP A O 1
ATOM 1259 N N . GLU A 1 157 ? -2.482 -6.418 3.396 1.00 94.06 157 GLU A N 1
ATOM 1260 C CA . GLU A 1 157 ? -2.242 -7.658 4.137 1.00 94.06 157 GLU A CA 1
ATOM 1261 C C . GLU A 1 157 ? -1.652 -7.388 5.527 1.00 94.06 157 GLU A C 1
ATOM 1263 O O . GLU A 1 157 ? -2.113 -7.970 6.511 1.00 94.06 157 GLU A O 1
ATOM 1268 N N . ALA A 1 158 ? -0.677 -6.478 5.631 1.00 95.06 158 ALA A N 1
ATOM 1269 C CA . ALA A 1 158 ? -0.074 -6.100 6.906 1.00 95.06 158 ALA A CA 1
ATOM 1270 C C . ALA A 1 158 ? -1.097 -5.438 7.838 1.00 95.06 158 ALA A C 1
ATOM 1272 O O . ALA A 1 158 ? -1.263 -5.868 8.980 1.00 95.06 158 ALA A O 1
ATOM 1273 N N . LEU A 1 159 ? -1.834 -4.438 7.343 1.00 95.19 159 LEU A N 1
ATOM 1274 C CA . LEU A 1 159 ? -2.881 -3.765 8.112 1.00 95.19 159 LEU A CA 1
ATOM 1275 C C . LEU A 1 159 ? -3.965 -4.751 8.557 1.00 95.19 159 LEU A C 1
ATOM 1277 O O . LEU A 1 159 ? -4.382 -4.733 9.716 1.00 95.19 159 LEU A O 1
ATOM 1281 N N . PHE A 1 160 ? -4.408 -5.631 7.658 1.00 95.50 160 PHE A N 1
ATOM 1282 C CA . PHE A 1 160 ? -5.430 -6.624 7.961 1.00 95.50 160 PHE A CA 1
ATOM 1283 C C . PHE A 1 160 ? -4.969 -7.585 9.058 1.00 95.50 160 PHE A C 1
ATOM 1285 O O . PHE A 1 160 ? -5.695 -7.818 10.029 1.00 95.50 160 PHE A O 1
ATOM 1292 N N . LEU A 1 161 ? -3.745 -8.103 8.948 1.00 95.62 161 LEU A N 1
ATOM 1293 C CA . LEU A 1 161 ? -3.153 -8.979 9.951 1.00 95.62 161 LEU A CA 1
ATOM 1294 C C . LEU A 1 161 ? -3.057 -8.288 11.319 1.00 95.62 161 LEU A C 1
ATOM 1296 O O . LEU A 1 161 ? -3.491 -8.849 12.324 1.00 95.62 161 LEU A O 1
ATOM 1300 N N . ILE A 1 162 ? -2.546 -7.056 11.361 1.00 95.88 162 ILE A N 1
ATOM 1301 C CA . ILE A 1 162 ? -2.392 -6.289 12.603 1.00 95.88 162 ILE A CA 1
ATOM 1302 C C . ILE A 1 162 ? -3.753 -6.051 13.262 1.00 95.88 162 ILE A C 1
ATOM 1304 O O . ILE A 1 162 ? -3.930 -6.321 14.453 1.00 95.88 162 ILE A O 1
ATOM 1308 N N . PHE A 1 163 ? -4.737 -5.580 12.494 1.00 95.56 163 PHE A N 1
ATOM 1309 C CA . PHE A 1 163 ? -6.063 -5.261 13.018 1.00 95.56 163 PHE A CA 1
ATOM 1310 C C . PHE A 1 163 ? -6.841 -6.498 13.455 1.00 95.56 163 PHE A C 1
ATOM 1312 O O . PHE A 1 163 ? -7.540 -6.446 14.464 1.00 95.56 163 PHE A O 1
ATOM 1319 N N . THR A 1 164 ? -6.701 -7.626 12.759 1.00 94.81 164 THR A N 1
ATOM 1320 C CA . THR A 1 164 ? -7.329 -8.885 13.186 1.00 94.81 164 THR A CA 1
ATOM 1321 C C . THR A 1 164 ? -6.690 -9.450 14.453 1.00 94.81 164 THR A C 1
ATOM 1323 O O . THR A 1 164 ? -7.414 -9.874 15.354 1.00 94.81 164 THR A O 1
ATOM 1326 N N . GLN A 1 165 ? -5.360 -9.406 14.580 1.00 96.25 165 GLN A N 1
ATOM 1327 C CA . GLN A 1 165 ? -4.654 -9.875 15.778 1.00 96.25 165 GLN A CA 1
ATOM 1328 C C . GLN A 1 165 ? -4.921 -8.996 17.004 1.00 96.25 165 GLN A C 1
ATOM 1330 O O . GLN A 1 165 ? -5.124 -9.505 18.107 1.00 96.25 165 GLN A O 1
ATOM 1335 N N . ARG A 1 166 ? -4.949 -7.674 16.816 1.00 96.44 166 ARG A N 1
ATOM 1336 C CA . ARG A 1 166 ? -5.135 -6.681 17.886 1.00 96.44 166 ARG A CA 1
ATOM 1337 C C . ARG A 1 166 ? -6.555 -6.126 17.927 1.00 96.44 166 ARG A C 1
ATOM 1339 O O . ARG A 1 166 ? -6.782 -5.003 18.371 1.00 96.44 166 ARG A O 1
ATOM 1346 N N . TRP A 1 167 ? -7.531 -6.926 17.503 1.00 95.56 167 TRP A N 1
ATOM 1347 C CA . TRP A 1 167 ? -8.911 -6.479 17.326 1.00 95.56 167 TRP A CA 1
ATOM 1348 C C . TRP A 1 167 ? -9.528 -5.836 18.569 1.00 95.56 167 TRP A C 1
ATOM 1350 O O . TRP A 1 167 ? -10.202 -4.817 18.477 1.00 95.56 167 TRP A O 1
ATOM 1360 N N . ASN A 1 168 ? -9.271 -6.407 19.748 1.00 95.31 168 ASN A N 1
ATOM 1361 C CA . ASN A 1 168 ? -9.828 -5.920 21.014 1.00 95.31 168 ASN A CA 1
ATOM 1362 C C . ASN A 1 168 ? -9.298 -4.532 21.417 1.00 95.31 168 ASN A C 1
ATOM 1364 O O . ASN A 1 168 ? -9.780 -3.943 22.382 1.00 95.31 168 ASN A O 1
ATOM 1368 N N . GLU A 1 169 ? -8.284 -4.020 20.718 1.00 95.94 169 GLU A N 1
ATOM 1369 C CA . GLU A 1 169 ? -7.762 -2.671 20.910 1.00 95.94 169 GLU A CA 1
ATOM 1370 C C . GLU A 1 169 ? -8.416 -1.633 19.991 1.00 95.94 169 GLU A C 1
ATOM 1372 O O . GLU A 1 169 ? -8.208 -0.438 20.210 1.00 95.94 169 GLU A O 1
ATOM 1377 N N . LEU A 1 170 ? -9.190 -2.077 18.996 1.00 93.19 170 LEU A N 1
ATOM 1378 C CA . LEU A 1 170 ? -9.976 -1.229 18.108 1.00 93.19 170 LEU A CA 1
ATOM 1379 C C . LEU A 1 170 ? -11.304 -0.866 18.778 1.00 93.19 170 LEU A C 1
ATOM 1381 O O . LEU A 1 170 ? -11.890 -1.662 19.513 1.00 93.19 170 LEU A O 1
ATOM 1385 N N . LEU A 1 171 ? -11.788 0.346 18.523 1.00 90.12 171 LEU A N 1
ATOM 1386 C CA . LEU A 1 171 ? -13.049 0.830 19.079 1.00 90.12 171 LEU A CA 1
ATOM 1387 C C . LEU A 1 171 ? -14.152 0.730 18.012 1.00 90.12 171 LEU A C 1
ATOM 1389 O O . LEU A 1 171 ? -13.876 0.962 16.838 1.00 90.12 171 LEU A O 1
ATOM 1393 N N . PRO A 1 172 ? -15.403 0.404 18.365 1.00 88.38 172 PRO A N 1
ATOM 1394 C CA . PRO A 1 172 ? -16.498 0.415 17.399 1.00 88.38 172 PRO A CA 1
ATOM 1395 C C . PRO A 1 172 ? -16.745 1.839 16.872 1.00 88.38 172 PRO A C 1
ATOM 1397 O O . PRO A 1 172 ? -16.810 2.789 17.654 1.00 88.38 172 PRO A O 1
ATOM 1400 N N . HIS A 1 173 ? -16.898 1.989 15.553 1.00 82.38 173 HIS A N 1
ATOM 1401 C CA . HIS A 1 173 ? -17.310 3.245 14.922 1.00 82.38 173 HIS A CA 1
ATOM 1402 C C . HIS A 1 173 ? -18.782 3.148 14.515 1.00 82.38 173 HIS A C 1
ATOM 1404 O O . HIS A 1 173 ? -19.141 2.345 13.654 1.00 82.38 173 HIS A O 1
ATOM 1410 N N . ASN A 1 174 ? -19.642 3.960 15.131 1.00 75.19 174 ASN A N 1
ATOM 1411 C CA . ASN A 1 174 ? -21.048 4.029 14.748 1.00 75.19 174 ASN A CA 1
ATOM 1412 C C . ASN A 1 174 ? -21.190 4.965 13.542 1.00 75.19 174 ASN A C 1
ATOM 1414 O O . ASN A 1 174 ? -21.118 6.184 13.698 1.00 75.19 174 ASN A O 1
ATOM 1418 N N . ASP A 1 175 ? -21.401 4.390 12.358 1.00 62.97 175 ASP A N 1
ATOM 1419 C CA . ASP A 1 175 ? -21.820 5.123 11.159 1.00 62.97 175 ASP A CA 1
ATOM 1420 C C . ASP A 1 175 ? -23.299 5.535 11.355 1.00 62.97 175 ASP A C 1
ATOM 1422 O O . ASP A 1 175 ? -24.204 4.834 10.904 1.00 62.97 175 ASP A O 1
ATOM 1426 N N . ALA A 1 176 ? -23.546 6.595 12.136 1.00 48.72 176 ALA A N 1
ATOM 1427 C CA . ALA A 1 176 ? -24.871 7.203 12.308 1.00 48.72 176 ALA A CA 1
ATOM 1428 C C . ALA A 1 176 ? -25.226 8.128 11.136 1.00 48.72 176 ALA A C 1
ATOM 1430 O O . ALA A 1 176 ? -24.318 8.851 10.662 1.00 48.72 176 ALA A O 1
#

Foldseek 3Di:
DLPLVLLAPPVQCVLLCVVVDDFFKAFDAVVVPDPPDQWGWIWGCPPNDTFIWTHGCVVQVLLVQLNHLSSPDDNPDDSVSNLVSLVSNLVSQPPDDDLLLVLVCCLVVDPLVPSPDPSSQVSCCVQPVGSHQPPVDPSSSNSVSSSSSVSVRSSSVRSNVVCVVPVVNIGGDDPD